Protein AF-A0A7S1HDY8-F1 (afdb_monomer_lite)

Organism: Hemiselmis andersenii (NCBI:txid464988)

pLDDT: mean 92.7, std 8.96, range [58.0, 98.81]

InterPro domains:
  IPR001753 Enoyl-CoA hydratase/isomerase-like domain [PF00378] (2-116)
  IPR018376 Enoyl-CoA hydratase/isomerase, conserved site [PS00166] (56-76)
  IPR029045 ClpP/crotonase-like domain superfamily [SSF52096] (2-116)

Radius of gyration: 14.18 Å; chains: 1; bounding box: 39×35×30 Å

Sequence (117 aa):
MLDEVNANAAVRVLVLVGEGRHFCSGFDLGALSTIDAGARFGELADALEAARPITIARLHGGVYGGAADLALACDFRFGAPAVEMFVPAARIGLHFYAGGLRRFVDRLGLATAKQVL

Foldseek 3Di:
DLVVLQPDPVNQEDEQAQDDQFRDQAFDPVCVVDPCRLVVLLVVLQSLLVRPHQYEYEGHAEQEASSVSSRLSGPYYDYDPNYDYAHCQVVVVHDHDPSSLVSLCVVVNDVVSVVRD

Structure (mmCIF, N/CA/C/O backbone):
data_AF-A0A7S1HDY8-F1
#
_entry.id   AF-A0A7S1HDY8-F1
#
loop_
_atom_site.group_PDB
_atom_site.id
_atom_site.type_symbol
_atom_site.label_atom_id
_atom_site.label_alt_id
_atom_site.label_comp_id
_atom_site.label_asym_id
_atom_site.label_entity_id
_atom_site.label_seq_id
_atom_site.pdbx_PDB_ins_code
_atom_site.Cartn_x
_atom_site.Cartn_y
_atom_site.Cartn_z
_atom_site.occupancy
_atom_site.B_iso_or_equiv
_atom_site.auth_seq_id
_atom_site.auth_comp_id
_atom_site.auth_asym_id
_atom_site.auth_atom_id
_atom_site.pdbx_PDB_model_num
ATOM 1 N N . MET A 1 1 ? -2.817 -16.041 -7.994 1.00 84.38 1 MET A N 1
ATOM 2 C CA . MET A 1 1 ? -3.464 -15.589 -6.738 1.00 84.38 1 MET A CA 1
ATOM 3 C C . MET A 1 1 ? -4.464 -14.449 -6.940 1.00 84.38 1 MET A C 1
ATOM 5 O O . MET A 1 1 ? -5.645 -14.718 -6.776 1.00 84.38 1 MET A O 1
ATOM 9 N N . LEU A 1 2 ? -4.073 -13.208 -7.287 1.00 93.94 2 LEU A N 1
ATOM 10 C CA . LEU A 1 2 ? -5.064 -12.129 -7.506 1.00 93.94 2 LEU A CA 1
ATOM 11 C C . LEU A 1 2 ? -6.040 -12.456 -8.647 1.00 93.94 2 LEU A C 1
ATOM 13 O O . LEU A 1 2 ? -7.234 -12.228 -8.498 1.00 93.94 2 LEU A O 1
ATOM 17 N N . ASP A 1 3 ? -5.568 -13.088 -9.722 1.00 95.50 3 ASP A N 1
ATOM 18 C CA . ASP A 1 3 ? -6.437 -13.529 -10.823 1.00 95.50 3 ASP A CA 1
ATOM 19 C C . ASP A 1 3 ? -7.493 -14.547 -10.373 1.00 95.50 3 ASP A C 1
ATOM 21 O O . ASP A 1 3 ? -8.654 -14.454 -10.761 1.00 95.50 3 ASP A O 1
ATOM 25 N N . GLU A 1 4 ? -7.127 -15.482 -9.492 1.00 96.62 4 GLU A N 1
ATOM 26 C CA . GLU A 1 4 ? -8.061 -16.461 -8.919 1.00 96.62 4 GLU A CA 1
ATOM 27 C C . GLU A 1 4 ? -9.101 -15.776 -8.023 1.00 96.62 4 GLU A C 1
ATOM 29 O O . GLU A 1 4 ? -10.293 -16.079 -8.097 1.00 96.62 4 GLU A O 1
ATOM 34 N N . VAL A 1 5 ? -8.665 -14.809 -7.207 1.00 97.00 5 VAL A N 1
ATOM 35 C CA . VAL A 1 5 ? -9.553 -13.976 -6.382 1.00 97.00 5 VAL A CA 1
ATOM 36 C C . VAL A 1 5 ? -10.519 -13.174 -7.262 1.00 97.00 5 VAL A C 1
ATOM 38 O O . VAL A 1 5 ? -11.720 -13.099 -6.976 1.00 97.00 5 VAL A O 1
ATOM 41 N N . ASN A 1 6 ? -10.019 -12.607 -8.357 1.00 97.50 6 ASN A N 1
ATOM 42 C CA . ASN A 1 6 ? -10.812 -11.837 -9.306 1.00 97.50 6 ASN A CA 1
ATOM 43 C C . ASN A 1 6 ? -11.820 -12.723 -10.050 1.00 97.50 6 ASN A C 1
ATOM 45 O O . ASN A 1 6 ? -12.976 -12.319 -10.186 1.00 97.50 6 ASN A O 1
ATOM 49 N N . ALA A 1 7 ? -11.440 -13.940 -10.442 1.00 97.94 7 ALA A N 1
ATOM 50 C CA . ALA A 1 7 ? -12.327 -14.899 -11.101 1.00 97.94 7 ALA A CA 1
ATOM 51 C C . ALA A 1 7 ? -13.411 -15.471 -10.166 1.00 97.94 7 ALA A C 1
ATOM 53 O O . ALA A 1 7 ? -14.502 -15.826 -10.615 1.00 97.94 7 ALA A O 1
ATOM 54 N N . ASN A 1 8 ? -13.149 -15.546 -8.859 1.00 98.06 8 ASN A N 1
ATOM 55 C CA . ASN A 1 8 ? -14.089 -16.108 -7.895 1.00 98.06 8 ASN A CA 1
ATOM 56 C C . ASN A 1 8 ? -15.068 -15.057 -7.345 1.00 98.06 8 ASN A C 1
ATOM 58 O O . ASN A 1 8 ? -14.805 -14.416 -6.328 1.00 98.06 8 ASN A O 1
ATOM 62 N N . ALA A 1 9 ? -16.249 -14.944 -7.958 1.00 97.00 9 ALA A N 1
ATOM 63 C CA . ALA A 1 9 ? -17.298 -14.001 -7.552 1.00 97.00 9 ALA A CA 1
ATOM 64 C C . ALA A 1 9 ? -17.785 -14.148 -6.091 1.00 97.00 9 ALA A C 1
ATOM 66 O O . ALA A 1 9 ? -18.350 -13.196 -5.542 1.00 97.00 9 ALA A O 1
ATOM 67 N N . ALA A 1 10 ? -17.554 -15.296 -5.439 1.00 98.31 10 ALA A N 1
ATOM 68 C CA . ALA A 1 10 ? -17.882 -15.479 -4.024 1.00 98.31 10 ALA A CA 1
ATOM 69 C C . ALA A 1 10 ? -16.962 -14.664 -3.098 1.00 98.31 10 ALA A C 1
ATOM 71 O O . ALA A 1 10 ? -17.368 -14.301 -1.993 1.00 98.31 10 ALA A O 1
ATOM 72 N N . VAL A 1 11 ? -15.748 -14.317 -3.541 1.00 98.38 11 VAL A N 1
ATOM 73 C CA . VAL A 1 11 ? -14.857 -13.434 -2.783 1.00 98.38 11 VAL A CA 1
ATOM 74 C C . VAL A 1 11 ? -15.360 -12.000 -2.914 1.00 98.38 11 VAL A C 1
ATOM 76 O O . VAL A 1 11 ? -15.351 -11.411 -3.996 1.00 98.38 11 VAL A O 1
ATOM 79 N N . ARG A 1 12 ? -15.832 -11.425 -1.808 1.00 98.44 12 ARG A N 1
ATOM 80 C CA . ARG A 1 12 ? -16.342 -10.043 -1.761 1.00 98.44 12 ARG A CA 1
ATOM 81 C C . ARG A 1 12 ? -15.361 -9.067 -1.130 1.00 98.44 12 ARG A C 1
ATOM 83 O O . ARG A 1 12 ? -15.411 -7.884 -1.448 1.00 98.44 12 ARG A O 1
ATOM 90 N N . VAL A 1 13 ? -14.489 -9.578 -0.266 1.00 98.50 13 VAL A N 1
ATOM 91 C CA . VAL A 1 13 ? -13.497 -8.806 0.477 1.00 98.50 13 VAL A CA 1
ATOM 92 C C . VAL A 1 13 ? -12.167 -9.551 0.445 1.00 98.50 13 VAL A C 1
ATOM 94 O O . VAL A 1 13 ? -12.138 -10.759 0.683 1.00 98.50 13 VAL A O 1
ATOM 97 N N . LEU A 1 14 ? -11.084 -8.830 0.169 1.00 98.38 14 LEU A N 1
ATOM 98 C CA . LEU A 1 14 ? -9.705 -9.297 0.262 1.00 98.38 14 LEU A CA 1
ATOM 99 C C . LEU A 1 14 ? -8.992 -8.497 1.356 1.00 98.38 14 LEU A C 1
ATOM 101 O O . LEU A 1 14 ? -8.914 -7.274 1.278 1.00 98.38 14 LEU A O 1
ATOM 105 N N . VAL A 1 15 ? -8.461 -9.178 2.373 1.00 98.25 15 VAL A N 1
ATOM 106 C CA . VAL A 1 15 ? -7.708 -8.527 3.454 1.00 98.25 15 VAL A CA 1
ATOM 107 C C . VAL A 1 15 ? -6.221 -8.798 3.271 1.00 98.25 15 VAL A C 1
ATOM 109 O O . VAL A 1 15 ? -5.784 -9.945 3.351 1.00 98.25 15 VAL A O 1
ATOM 112 N N . LEU A 1 16 ? -5.445 -7.740 3.055 1.00 97.56 16 LEU A N 1
ATOM 113 C CA . LEU A 1 16 ? -3.991 -7.785 3.020 1.00 97.56 16 LEU A CA 1
ATOM 114 C C . LEU A 1 16 ? -3.443 -7.680 4.448 1.00 97.56 16 LEU A C 1
ATOM 116 O O . LEU A 1 16 ? -3.733 -6.725 5.176 1.00 97.56 16 LEU A O 1
ATOM 120 N N . VAL A 1 17 ? -2.647 -8.672 4.841 1.00 96.69 17 VAL A N 1
ATOM 121 C CA . VAL A 1 17 ? -2.036 -8.779 6.170 1.00 96.69 17 VAL A CA 1
ATOM 122 C C . VAL A 1 17 ? -0.541 -9.051 6.040 1.00 96.69 17 VAL A C 1
ATOM 124 O O . VAL A 1 17 ? -0.122 -9.784 5.149 1.00 96.69 17 VAL A O 1
ATOM 127 N N . GLY A 1 18 ? 0.248 -8.482 6.949 1.00 95.50 18 GLY A N 1
ATOM 128 C CA . GLY A 1 18 ? 1.631 -8.897 7.174 1.00 95.50 18 GLY A CA 1
ATOM 129 C C . GLY A 1 18 ? 1.724 -9.871 8.347 1.00 95.50 18 GLY A C 1
ATOM 130 O O . GLY A 1 18 ? 0.928 -9.792 9.288 1.00 95.50 18 GLY A O 1
ATOM 131 N N . GLU A 1 19 ? 2.709 -10.761 8.319 1.00 95.62 19 GLU A N 1
ATOM 132 C CA . GLU A 1 19 ? 3.072 -11.602 9.462 1.00 95.62 19 GLU A CA 1
ATOM 133 C C . GLU A 1 19 ? 4.267 -11.009 10.225 1.00 95.62 19 GLU A C 1
ATOM 135 O O . GLU A 1 19 ? 5.079 -10.263 9.682 1.00 95.62 19 GLU A O 1
ATOM 140 N N . GLY A 1 20 ? 4.397 -11.345 11.511 1.00 94.81 20 GLY A N 1
ATOM 141 C CA . GLY A 1 20 ? 5.504 -10.872 12.345 1.00 94.81 20 GLY A CA 1
ATOM 142 C C . GLY A 1 20 ? 5.312 -9.453 12.892 1.00 94.81 20 GLY A C 1
ATOM 143 O O . GLY A 1 20 ? 4.194 -9.021 13.165 1.00 94.81 20 GLY A O 1
ATOM 144 N N . ARG A 1 21 ? 6.422 -8.737 13.132 1.00 94.56 21 ARG A N 1
ATOM 145 C CA . ARG A 1 21 ? 6.430 -7.462 13.885 1.00 94.56 21 ARG A CA 1
ATOM 146 C C . ARG A 1 21 ? 5.907 -6.256 13.104 1.00 94.56 21 ARG A C 1
ATOM 148 O O . ARG A 1 21 ? 5.351 -5.347 13.710 1.00 94.56 21 ARG A O 1
ATOM 155 N N . HIS A 1 22 ? 6.114 -6.235 11.794 1.00 96.69 22 HIS A N 1
ATOM 156 C CA . HIS A 1 22 ? 5.755 -5.118 10.924 1.00 96.69 22 HIS A CA 1
ATOM 157 C C . HIS A 1 22 ? 4.821 -5.620 9.827 1.00 96.69 22 HIS A C 1
ATOM 159 O O . HIS A 1 22 ? 4.881 -6.791 9.459 1.00 96.69 22 HIS A O 1
ATOM 165 N N . PHE A 1 23 ? 3.983 -4.738 9.293 1.00 97.50 23 PHE A N 1
ATOM 166 C CA . PHE A 1 23 ? 3.134 -5.049 8.152 1.00 97.50 23 PHE A CA 1
ATOM 167 C C . PHE A 1 23 ? 3.981 -5.373 6.918 1.00 97.50 23 PHE A C 1
ATOM 169 O O . PHE A 1 23 ? 3.831 -6.440 6.330 1.00 97.50 23 PHE A O 1
ATOM 176 N N . CYS A 1 24 ? 4.881 -4.465 6.535 1.00 95.88 24 CYS A N 1
ATOM 177 C CA . CYS A 1 24 ? 5.805 -4.669 5.424 1.00 95.88 24 CYS A CA 1
ATOM 178 C C . CYS A 1 24 ? 6.889 -3.580 5.439 1.00 95.88 24 CYS A C 1
ATOM 180 O O . CYS A 1 24 ? 6.596 -2.395 5.617 1.00 95.88 24 CYS A O 1
ATOM 182 N N . SER A 1 25 ? 8.146 -3.974 5.220 1.00 91.56 25 SER A N 1
ATOM 183 C CA . SER A 1 25 ? 9.286 -3.056 5.091 1.00 91.56 25 SER A CA 1
ATOM 184 C C . SER A 1 25 ? 9.457 -2.474 3.683 1.00 91.56 25 SER A C 1
ATOM 186 O O . SER A 1 25 ? 10.397 -1.720 3.438 1.00 91.56 25 SER A O 1
ATOM 188 N N . GLY A 1 26 ? 8.557 -2.819 2.763 1.00 87.00 26 GLY A N 1
ATOM 189 C CA . GLY A 1 26 ? 8.608 -2.410 1.370 1.00 87.00 26 GLY A CA 1
ATOM 190 C C . GLY A 1 26 ? 9.569 -3.261 0.550 1.00 87.00 26 GLY A C 1
ATOM 191 O O . GLY A 1 26 ? 9.740 -4.453 0.788 1.00 87.00 26 GLY A O 1
ATOM 192 N N . PHE A 1 27 ? 10.151 -2.626 -0.458 1.00 83.50 27 PHE A N 1
ATOM 193 C CA . PHE A 1 27 ? 11.041 -3.259 -1.416 1.00 83.50 27 PHE A CA 1
ATOM 194 C C . PHE A 1 27 ? 12.375 -3.689 -0.780 1.00 83.50 27 PHE A C 1
ATOM 196 O O . PHE A 1 27 ? 12.949 -2.948 0.020 1.00 83.50 27 PHE A O 1
ATOM 203 N N . ASP A 1 28 ? 12.888 -4.858 -1.173 1.00 82.69 28 ASP A N 1
ATOM 204 C CA . ASP A 1 28 ? 14.196 -5.346 -0.729 1.00 82.69 28 ASP A CA 1
ATOM 205 C C . ASP A 1 28 ? 15.337 -4.625 -1.463 1.00 82.69 28 ASP A C 1
ATOM 207 O O . ASP A 1 28 ? 15.617 -4.876 -2.635 1.00 82.69 28 ASP A O 1
ATOM 211 N N . LEU A 1 29 ? 16.043 -3.751 -0.743 1.00 78.50 29 LEU A N 1
ATOM 212 C CA . LEU A 1 29 ? 17.177 -2.991 -1.271 1.00 78.50 29 LEU A CA 1
ATOM 213 C C . LEU A 1 29 ? 18.353 -3.879 -1.715 1.00 78.50 29 LEU A C 1
ATOM 215 O O . LEU A 1 29 ? 19.149 -3.444 -2.547 1.00 78.50 29 LEU A O 1
ATOM 219 N N . GLY A 1 30 ? 18.463 -5.116 -1.220 1.00 74.62 30 GLY A N 1
ATOM 220 C CA . GLY A 1 30 ? 19.466 -6.078 -1.687 1.00 74.62 30 GLY A CA 1
ATOM 221 C C . GLY A 1 30 ? 19.245 -6.526 -3.137 1.00 74.62 30 GLY A C 1
ATOM 222 O O . GLY A 1 30 ? 20.198 -6.905 -3.816 1.00 74.62 30 GLY A O 1
ATOM 223 N N . ALA A 1 31 ? 18.010 -6.420 -3.638 1.00 69.00 31 ALA A N 1
ATOM 224 C CA . ALA A 1 31 ? 17.630 -6.765 -5.008 1.00 69.00 31 ALA A CA 1
ATOM 225 C C . ALA A 1 31 ? 17.695 -5.573 -5.988 1.00 69.00 31 ALA A C 1
ATOM 227 O O . ALA A 1 31 ? 17.397 -5.729 -7.176 1.00 69.00 31 ALA A O 1
ATOM 228 N N . LEU A 1 32 ? 18.103 -4.386 -5.517 1.00 65.56 32 LEU A N 1
ATOM 229 C CA . LEU A 1 32 ? 18.098 -3.132 -6.284 1.00 65.56 32 LEU A CA 1
ATOM 230 C C . LEU A 1 32 ? 19.024 -3.153 -7.516 1.00 65.56 32 LEU A C 1
ATOM 232 O O . LEU A 1 32 ? 18.831 -2.380 -8.448 1.00 65.56 32 LEU A O 1
ATOM 236 N N . SER A 1 33 ? 20.008 -4.057 -7.554 1.00 62.91 33 SER A N 1
ATOM 237 C CA . SER A 1 33 ? 20.895 -4.258 -8.710 1.00 62.91 33 SER A CA 1
ATOM 238 C C . SER A 1 33 ? 20.184 -4.838 -9.939 1.00 62.91 33 SER A C 1
ATOM 240 O O . SER A 1 33 ? 20.751 -4.836 -11.032 1.00 62.91 33 SER A O 1
ATOM 242 N N . THR A 1 34 ? 18.944 -5.310 -9.786 1.00 61.91 34 THR A N 1
ATOM 243 C CA . THR A 1 34 ? 18.107 -5.784 -10.889 1.00 61.91 34 THR A CA 1
ATOM 244 C C . THR A 1 34 ? 17.077 -4.715 -11.255 1.00 61.91 34 THR A C 1
ATOM 246 O O . THR A 1 34 ? 16.223 -4.354 -10.450 1.00 61.91 34 THR A O 1
ATOM 249 N N . ILE A 1 35 ? 17.153 -4.203 -12.490 1.00 58.00 35 ILE A N 1
ATOM 250 C CA . ILE A 1 35 ? 16.275 -3.140 -13.030 1.00 58.00 35 ILE A CA 1
ATOM 251 C C . ILE A 1 35 ? 14.777 -3.485 -12.874 1.00 58.00 35 ILE A C 1
ATOM 253 O O . ILE A 1 35 ? 13.935 -2.603 -12.745 1.00 58.00 35 ILE A O 1
ATOM 257 N N . ASP A 1 36 ? 14.452 -4.775 -12.843 1.00 65.62 36 ASP A N 1
ATOM 258 C CA . ASP A 1 36 ? 13.094 -5.319 -12.869 1.00 65.62 36 ASP A CA 1
ATOM 259 C C . ASP A 1 36 ? 12.361 -5.260 -11.513 1.00 65.62 36 ASP A C 1
ATOM 261 O O . ASP A 1 36 ? 11.134 -5.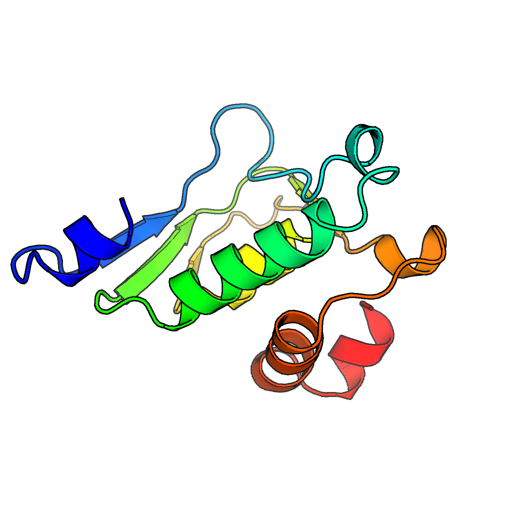222 -11.426 1.00 65.62 36 ASP A O 1
ATOM 265 N N . ALA A 1 37 ? 13.095 -5.221 -10.404 1.00 63.84 37 ALA A N 1
ATOM 266 C CA . ALA A 1 37 ? 12.500 -5.507 -9.105 1.00 63.84 37 ALA A CA 1
ATOM 267 C C . ALA A 1 37 ? 11.585 -4.368 -8.590 1.00 63.84 37 ALA A C 1
ATOM 269 O O . ALA A 1 37 ? 10.548 -4.633 -7.976 1.00 63.84 37 ALA A O 1
ATOM 270 N N . GLY A 1 38 ? 11.904 -3.108 -8.909 1.00 68.94 38 GLY A N 1
ATOM 271 C CA . GLY A 1 38 ? 11.027 -1.963 -8.632 1.00 68.94 38 GLY A CA 1
ATOM 272 C C . GLY A 1 38 ? 9.773 -1.929 -9.516 1.00 68.94 38 GLY A C 1
ATOM 273 O O . GLY A 1 38 ? 8.704 -1.547 -9.039 1.00 68.94 38 GLY A O 1
ATOM 274 N N . ALA A 1 39 ? 9.886 -2.378 -10.771 1.00 77.50 39 ALA A N 1
ATOM 275 C CA . ALA A 1 39 ? 8.763 -2.461 -11.706 1.00 77.50 39 ALA A CA 1
ATOM 276 C C . ALA A 1 39 ? 7.732 -3.493 -11.232 1.00 77.50 39 ALA A C 1
ATOM 278 O O . ALA A 1 39 ? 6.554 -3.170 -11.094 1.00 77.50 39 ALA A O 1
ATOM 279 N N . ARG A 1 40 ? 8.194 -4.684 -10.834 1.00 85.50 40 ARG A N 1
ATOM 280 C CA . ARG A 1 40 ? 7.334 -5.760 -10.313 1.00 85.50 40 ARG A CA 1
ATOM 281 C C . ARG A 1 40 ? 6.566 -5.376 -9.049 1.00 85.50 40 ARG A C 1
ATOM 283 O O . ARG A 1 40 ? 5.441 -5.829 -8.846 1.00 85.50 40 ARG A O 1
ATOM 290 N N . PHE A 1 41 ? 7.157 -4.552 -8.182 1.00 88.25 41 PHE A N 1
ATOM 291 C CA . PHE A 1 41 ? 6.454 -4.058 -6.997 1.00 88.25 41 PHE A CA 1
ATOM 292 C C . PHE A 1 41 ? 5.319 -3.096 -7.387 1.00 88.25 41 PHE A C 1
ATOM 294 O O . PHE A 1 41 ? 4.234 -3.166 -6.811 1.00 88.25 41 PHE A O 1
ATOM 301 N N . GLY A 1 42 ? 5.552 -2.234 -8.381 1.00 91.94 42 GLY A N 1
ATOM 302 C CA . GLY A 1 42 ? 4.516 -1.357 -8.926 1.00 91.94 42 GLY A CA 1
ATOM 303 C C . GLY A 1 42 ? 3.387 -2.119 -9.606 1.00 91.94 42 GLY A C 1
ATOM 304 O O . GLY A 1 42 ? 2.227 -1.857 -9.308 1.00 91.94 42 GLY A O 1
ATOM 305 N N . GLU A 1 43 ? 3.710 -3.126 -10.415 1.00 93.56 43 GLU A N 1
ATOM 306 C CA . GLU A 1 43 ? 2.716 -4.004 -11.048 1.00 93.56 43 GLU A CA 1
ATOM 307 C C . GLU A 1 43 ? 1.826 -4.711 -10.020 1.00 93.56 43 GLU A C 1
ATOM 309 O O . GLU A 1 43 ? 0.615 -4.808 -10.210 1.00 93.56 43 GLU A O 1
ATOM 314 N N . LEU A 1 44 ? 2.400 -5.167 -8.901 1.00 93.75 44 LEU A N 1
ATOM 315 C CA . LEU A 1 44 ? 1.625 -5.746 -7.804 1.00 93.75 44 LEU A CA 1
ATOM 316 C C . LEU A 1 44 ? 0.661 -4.725 -7.186 1.00 93.75 44 LEU A C 1
ATOM 318 O O . LEU A 1 44 ? -0.494 -5.062 -6.927 1.00 93.75 44 LEU A O 1
ATOM 322 N N . ALA A 1 45 ? 1.126 -3.502 -6.927 1.00 96.25 45 ALA A N 1
ATOM 323 C CA . ALA A 1 45 ? 0.288 -2.451 -6.358 1.00 96.25 45 ALA A CA 1
ATOM 324 C C . ALA A 1 45 ? -0.831 -2.032 -7.324 1.00 96.25 45 ALA A C 1
ATOM 326 O O . ALA A 1 45 ? -1.975 -1.876 -6.901 1.00 96.25 45 ALA A O 1
ATOM 327 N N . ASP A 1 46 ? -0.531 -1.933 -8.619 1.00 97.19 46 ASP A N 1
ATOM 328 C CA . ASP A 1 46 ? -1.507 -1.620 -9.664 1.00 97.19 46 ASP A CA 1
ATOM 329 C C . ASP A 1 46 ? -2.550 -2.744 -9.808 1.00 97.19 46 ASP A C 1
ATOM 331 O O . ASP A 1 46 ? -3.751 -2.479 -9.875 1.00 97.19 46 ASP A O 1
ATOM 335 N N . ALA A 1 47 ? -2.123 -4.011 -9.774 1.00 97.25 47 ALA A N 1
ATOM 336 C CA . ALA A 1 47 ? -3.030 -5.158 -9.798 1.00 97.25 47 ALA A CA 1
ATOM 337 C C . ALA A 1 47 ? -3.914 -5.239 -8.541 1.00 97.25 47 ALA A C 1
ATOM 339 O O . ALA A 1 47 ? -5.066 -5.667 -8.624 1.00 97.25 47 ALA A O 1
ATOM 340 N N . LEU A 1 48 ? -3.384 -4.834 -7.382 1.00 97.88 48 LEU A N 1
ATOM 341 C CA . LEU A 1 48 ? -4.142 -4.759 -6.135 1.00 97.88 48 LEU A CA 1
ATOM 342 C C . LEU A 1 48 ? -5.178 -3.629 -6.172 1.00 97.88 48 LEU A C 1
ATOM 344 O O . LEU A 1 48 ? -6.312 -3.854 -5.760 1.00 97.88 48 LEU A O 1
ATOM 348 N N . GLU A 1 49 ? -4.820 -2.452 -6.693 1.00 98.12 49 GLU A N 1
ATOM 349 C CA . GLU A 1 49 ? -5.760 -1.336 -6.882 1.00 98.12 49 GLU A CA 1
ATOM 350 C C . GLU A 1 49 ? -6.881 -1.689 -7.870 1.00 98.12 49 GLU A C 1
ATOM 352 O O . GLU A 1 49 ? -8.023 -1.274 -7.687 1.00 98.12 49 GLU A O 1
ATOM 357 N N . ALA A 1 50 ? -6.579 -2.492 -8.892 1.00 97.81 50 ALA A N 1
ATOM 358 C CA . ALA A 1 50 ? -7.557 -2.969 -9.868 1.00 97.81 50 ALA A CA 1
ATOM 359 C C . ALA A 1 50 ? -8.332 -4.228 -9.422 1.00 97.81 50 ALA A C 1
ATOM 361 O O . ALA A 1 50 ? -9.111 -4.780 -10.206 1.00 97.81 50 ALA A O 1
ATOM 362 N N . ALA A 1 51 ? -8.113 -4.725 -8.200 1.00 98.19 51 ALA A N 1
ATOM 363 C CA . ALA A 1 51 ? -8.749 -5.950 -7.731 1.00 98.19 51 ALA A CA 1
ATOM 364 C C . ALA A 1 51 ? -10.281 -5.805 -7.672 1.00 98.19 51 ALA A C 1
ATOM 366 O O . ALA A 1 51 ? -10.825 -4.793 -7.240 1.00 98.19 51 ALA A O 1
ATOM 367 N N . ARG A 1 52 ? -11.000 -6.854 -8.088 1.00 98.00 52 ARG A N 1
ATOM 368 C CA . ARG A 1 52 ? -12.472 -6.882 -8.098 1.00 98.00 52 ARG A CA 1
ATOM 369 C C . ARG A 1 52 ? -13.114 -6.765 -6.702 1.00 98.00 52 ARG A C 1
ATOM 371 O O . ARG A 1 52 ? -14.127 -6.070 -6.595 1.00 98.00 52 ARG A O 1
ATOM 378 N N . PRO A 1 53 ? -12.695 -7.528 -5.668 1.00 98.44 53 PRO A N 1
ATOM 379 C CA . PRO A 1 53 ? -13.316 -7.422 -4.348 1.00 98.44 53 PRO A CA 1
ATOM 380 C C . PRO A 1 53 ? -12.896 -6.133 -3.640 1.00 98.44 53 PRO A C 1
ATOM 382 O O . PRO A 1 53 ? -11.869 -5.552 -3.965 1.00 98.44 53 PRO A O 1
ATOM 385 N N . ILE A 1 54 ? -13.633 -5.756 -2.594 1.00 98.56 54 ILE A N 1
ATOM 386 C CA . ILE A 1 54 ? -13.201 -4.675 -1.703 1.00 98.56 54 ILE A CA 1
ATOM 387 C C . ILE A 1 54 ? -11.906 -5.088 -1.001 1.00 98.56 54 ILE A C 1
ATOM 389 O O . ILE A 1 54 ? -11.845 -6.143 -0.363 1.00 98.56 54 ILE A O 1
ATOM 393 N N . THR A 1 55 ? -10.883 -4.253 -1.089 1.00 98.81 55 THR A N 1
ATOM 394 C CA . THR A 1 55 ? -9.554 -4.511 -0.536 1.00 98.81 55 THR A CA 1
ATOM 395 C C . THR A 1 55 ? -9.338 -3.766 0.779 1.00 98.81 55 THR A C 1
ATOM 397 O O . THR A 1 55 ? -9.661 -2.587 0.935 1.00 98.81 55 THR A O 1
ATOM 400 N N . ILE A 1 56 ? -8.785 -4.466 1.768 1.00 98.75 56 ILE A N 1
ATOM 401 C CA . ILE A 1 56 ? -8.531 -3.919 3.100 1.00 98.75 56 ILE A CA 1
ATOM 402 C C . ILE A 1 56 ? -7.084 -4.184 3.496 1.00 98.75 56 ILE A C 1
ATOM 404 O O . ILE A 1 56 ? -6.692 -5.336 3.655 1.00 98.75 56 ILE A O 1
ATOM 408 N N . ALA A 1 57 ? -6.313 -3.132 3.755 1.00 98.56 57 ALA A N 1
ATOM 409 C CA . ALA A 1 57 ? -5.009 -3.254 4.392 1.00 98.56 57 ALA A CA 1
ATOM 410 C C . ALA A 1 57 ? -5.163 -3.253 5.922 1.00 98.56 57 ALA A C 1
ATOM 412 O O . ALA A 1 57 ? -5.614 -2.260 6.505 1.00 98.56 57 ALA A O 1
ATOM 413 N N . ARG A 1 58 ? -4.776 -4.352 6.581 1.00 98.25 58 ARG A N 1
ATOM 414 C CA . ARG A 1 58 ? -4.714 -4.451 8.048 1.00 98.25 58 ARG A CA 1
ATOM 415 C C . ARG A 1 58 ? -3.282 -4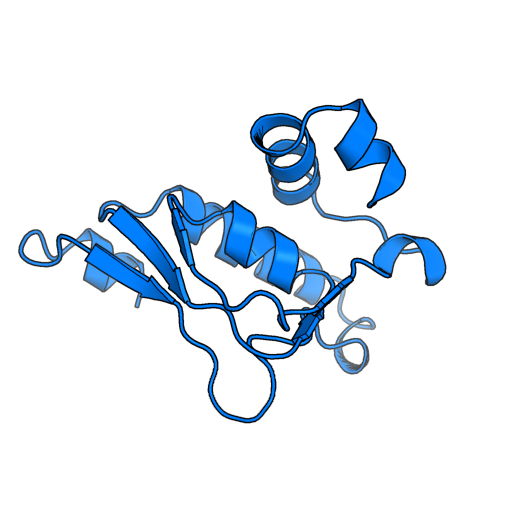.189 8.512 1.00 98.25 58 ARG A C 1
ATOM 417 O O . ARG A 1 58 ? -2.424 -5.063 8.426 1.00 98.25 58 ARG A O 1
ATOM 424 N N . LEU A 1 59 ? -3.045 -2.976 8.992 1.00 98.38 59 LEU A N 1
ATOM 425 C CA . LEU A 1 59 ? -1.730 -2.415 9.272 1.00 98.38 59 LEU A CA 1
ATOM 426 C C . LEU A 1 59 ? -1.352 -2.593 10.748 1.00 98.38 59 LEU A C 1
ATOM 428 O O . LEU A 1 59 ? -2.132 -2.283 11.651 1.00 98.38 59 LEU A O 1
ATOM 432 N N . HIS A 1 60 ? -0.126 -3.045 10.996 1.00 97.56 60 HIS A N 1
ATOM 433 C CA . HIS A 1 60 ? 0.488 -3.125 12.321 1.00 97.56 60 HIS A CA 1
ATOM 434 C C . HIS A 1 60 ? 1.990 -2.850 12.225 1.00 97.56 60 HIS A C 1
ATOM 436 O O . HIS A 1 60 ? 2.609 -3.069 11.184 1.00 97.56 60 HIS A O 1
ATOM 442 N N . GLY A 1 61 ? 2.583 -2.374 13.320 1.00 97.12 61 GLY A N 1
ATOM 443 C CA . GLY A 1 61 ? 4.008 -2.055 13.366 1.00 97.12 61 GLY A CA 1
ATOM 444 C C . GLY A 1 61 ? 4.418 -1.085 12.256 1.00 97.12 61 GLY A C 1
ATOM 445 O O . GLY A 1 61 ? 3.834 -0.015 12.115 1.00 97.12 61 GLY A O 1
ATOM 446 N N . GLY A 1 62 ? 5.426 -1.475 11.477 1.00 97.25 62 GLY A N 1
ATOM 447 C CA . GLY A 1 62 ? 6.020 -0.644 10.429 1.00 97.25 62 GLY A CA 1
ATOM 448 C C . GLY A 1 62 ? 5.400 -0.853 9.048 1.00 97.25 62 GLY A C 1
ATOM 449 O O . GLY A 1 62 ? 5.203 -1.992 8.614 1.00 97.25 62 GLY A O 1
ATOM 450 N N . VAL A 1 63 ? 5.149 0.252 8.350 1.00 97.56 63 VAL A N 1
ATOM 451 C C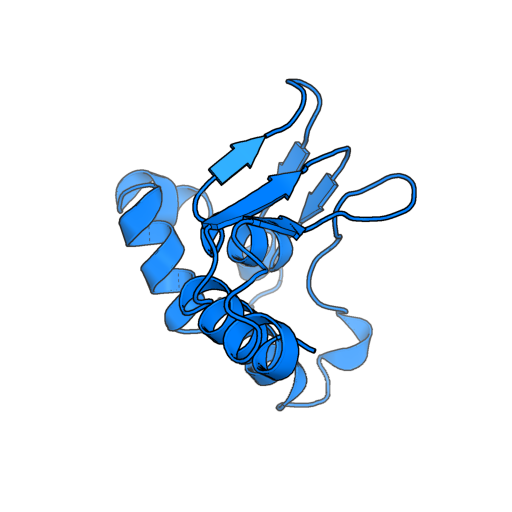A . VAL A 1 63 ? 4.724 0.312 6.945 1.00 97.56 63 VAL A CA 1
ATOM 452 C C . VAL A 1 63 ? 5.723 1.201 6.204 1.00 97.56 63 VAL A C 1
ATOM 454 O O . VAL A 1 63 ? 5.625 2.431 6.236 1.00 97.56 63 VAL A O 1
ATOM 457 N N . TYR A 1 64 ? 6.727 0.589 5.576 1.00 95.06 64 TYR A N 1
ATOM 458 C CA . TYR A 1 64 ? 7.870 1.326 5.034 1.00 95.06 64 TYR A CA 1
ATOM 459 C C . TYR A 1 64 ? 7.966 1.284 3.506 1.00 95.06 64 TYR A C 1
ATOM 461 O O . TYR A 1 64 ? 7.714 0.261 2.871 1.00 95.06 64 TYR A O 1
ATOM 469 N N . GLY A 1 65 ? 8.360 2.409 2.905 1.00 93.75 65 GLY A N 1
ATOM 470 C CA . GLY A 1 65 ? 8.617 2.525 1.469 1.00 93.75 65 GLY A CA 1
ATOM 471 C C . GLY A 1 65 ? 7.420 2.079 0.629 1.00 93.75 65 GLY A C 1
ATOM 472 O O . GLY A 1 65 ? 6.310 2.571 0.814 1.00 93.75 65 GLY A O 1
ATOM 473 N N . GLY A 1 66 ? 7.642 1.127 -0.283 1.00 93.62 66 GLY A N 1
ATOM 474 C CA . GLY A 1 66 ? 6.597 0.578 -1.155 1.00 93.62 66 GLY A CA 1
ATOM 475 C C . GLY A 1 66 ? 5.395 -0.015 -0.407 1.00 93.62 66 GLY A C 1
ATOM 476 O O . GLY A 1 66 ? 4.295 -0.041 -0.948 1.00 93.62 66 GLY A O 1
ATOM 477 N N . ALA A 1 67 ? 5.546 -0.415 0.860 1.00 96.00 67 ALA A N 1
ATOM 478 C CA . ALA A 1 67 ? 4.419 -0.878 1.668 1.00 96.00 67 ALA A CA 1
ATOM 479 C C . ALA A 1 67 ? 3.338 0.194 1.859 1.00 96.00 67 ALA A C 1
ATOM 481 O O . ALA A 1 67 ? 2.155 -0.136 1.943 1.00 96.00 67 ALA A O 1
ATOM 482 N N . ALA A 1 68 ? 3.735 1.470 1.919 1.00 96.56 68 ALA A N 1
ATOM 483 C CA . ALA A 1 68 ? 2.789 2.575 1.984 1.00 96.56 68 ALA A CA 1
ATOM 484 C C . ALA A 1 68 ? 1.967 2.662 0.690 1.00 96.56 68 ALA A C 1
ATOM 486 O O . ALA A 1 68 ? 0.766 2.902 0.758 1.00 96.56 68 ALA A O 1
ATOM 487 N N . ASP A 1 69 ? 2.572 2.372 -0.466 1.00 96.69 69 ASP A N 1
ATOM 488 C CA . ASP A 1 69 ? 1.829 2.301 -1.723 1.00 96.69 69 ASP A CA 1
ATOM 489 C C . ASP A 1 69 ? 0.866 1.111 -1.769 1.00 96.69 69 ASP A C 1
ATOM 491 O O . ASP A 1 69 ? -0.295 1.293 -2.115 1.00 96.69 69 ASP A O 1
ATOM 495 N N . LEU A 1 70 ? 1.277 -0.083 -1.320 1.00 96.75 70 LEU A N 1
ATOM 496 C CA . LEU A 1 70 ? 0.358 -1.229 -1.201 1.00 96.75 70 LEU A CA 1
ATOM 497 C C . LEU A 1 70 ? -0.843 -0.915 -0.297 1.00 96.75 70 LEU A C 1
ATOM 499 O O . LEU A 1 70 ? -1.974 -1.314 -0.581 1.00 96.75 70 LEU A O 1
ATOM 503 N N . ALA A 1 71 ? -0.613 -0.179 0.792 1.00 97.81 71 ALA A N 1
ATOM 504 C CA . ALA A 1 71 ? -1.687 0.273 1.666 1.00 97.81 71 ALA A CA 1
ATOM 505 C C . ALA A 1 71 ? -2.603 1.298 0.971 1.00 97.81 71 ALA A C 1
ATOM 507 O O . ALA A 1 71 ? -3.818 1.269 1.184 1.00 97.81 71 ALA A O 1
ATOM 508 N N . LEU A 1 72 ? -2.055 2.201 0.151 1.00 97.69 72 LEU A N 1
ATOM 509 C CA . LEU A 1 72 ? -2.825 3.180 -0.626 1.00 97.69 72 LEU A CA 1
ATOM 510 C C . LEU A 1 72 ? -3.566 2.563 -1.819 1.00 97.69 72 LEU A C 1
ATOM 512 O O . LEU A 1 72 ? -4.628 3.073 -2.174 1.00 97.69 72 LEU A O 1
ATOM 516 N N . ALA A 1 73 ? -3.055 1.466 -2.380 1.00 98.25 73 ALA A N 1
ATOM 517 C CA . ALA A 1 73 ? -3.713 0.683 -3.421 1.00 98.25 73 ALA A CA 1
ATOM 518 C C . ALA A 1 73 ? -4.994 0.005 -2.912 1.00 98.25 73 ALA A C 1
ATOM 520 O O . ALA A 1 73 ? -5.925 -0.191 -3.683 1.00 98.25 73 ALA A O 1
ATOM 521 N N . CYS A 1 74 ? -5.077 -0.305 -1.613 1.00 98.56 74 CYS A N 1
ATOM 522 C CA . CYS A 1 74 ? -6.300 -0.851 -1.026 1.00 98.56 74 CYS A CA 1
ATOM 523 C C . CYS A 1 74 ? -7.440 0.188 -0.959 1.00 98.56 74 CYS A C 1
ATOM 525 O O . CYS A 1 74 ? -7.208 1.398 -0.866 1.00 98.56 74 CYS A O 1
ATOM 527 N N . ASP A 1 75 ? -8.691 -0.263 -0.887 1.00 98.38 75 ASP A N 1
ATOM 528 C CA . ASP A 1 75 ? -9.847 0.613 -0.665 1.00 98.38 75 ASP A CA 1
ATOM 529 C C . ASP A 1 75 ? -9.808 1.199 0.749 1.00 98.38 75 ASP A C 1
ATOM 531 O O . ASP A 1 75 ? -9.834 2.422 0.941 1.00 98.38 75 ASP A O 1
ATOM 535 N N . PHE A 1 76 ? -9.648 0.323 1.745 1.00 98.44 76 PHE A N 1
ATOM 536 C CA . PHE A 1 76 ? -9.636 0.678 3.161 1.00 98.44 76 PHE A CA 1
ATOM 537 C C . PHE A 1 76 ? -8.311 0.341 3.839 1.00 98.44 76 PHE A C 1
ATOM 539 O O . PHE A 1 76 ? -7.615 -0.610 3.486 1.00 98.44 76 PHE A O 1
ATOM 546 N N . ARG A 1 77 ? -7.989 1.117 4.875 1.00 97.88 77 ARG A N 1
ATOM 547 C CA . ARG A 1 77 ? -6.802 0.957 5.719 1.00 97.88 77 ARG A CA 1
ATOM 548 C C . ARG A 1 77 ? -7.246 0.968 7.175 1.00 97.88 77 ARG A C 1
ATOM 550 O O . ARG A 1 77 ? -7.837 1.949 7.620 1.00 97.88 77 ARG A O 1
ATOM 557 N N . PHE A 1 78 ? -6.948 -0.098 7.908 1.00 97.69 78 PHE A N 1
ATOM 558 C CA . PHE A 1 78 ? -7.199 -0.189 9.345 1.00 97.69 78 PHE A CA 1
ATOM 559 C C . PHE A 1 78 ? -5.892 -0.474 10.063 1.00 97.69 78 PHE A C 1
ATOM 561 O O . PHE A 1 78 ? -5.222 -1.455 9.757 1.00 97.69 78 PHE A O 1
ATOM 568 N N . GLY A 1 79 ? -5.545 0.359 11.036 1.00 95.56 79 GLY A N 1
ATOM 569 C CA . GLY A 1 79 ? -4.355 0.180 11.856 1.00 95.56 79 GLY A CA 1
ATOM 570 C C . GLY A 1 79 ? -4.545 0.757 13.250 1.00 95.56 79 GLY A C 1
ATOM 571 O O . GLY A 1 79 ? -5.509 1.474 13.515 1.00 95.56 79 GLY A O 1
ATOM 572 N N . ALA A 1 80 ? -3.625 0.421 14.149 1.00 90.81 80 ALA A N 1
ATOM 573 C CA . ALA A 1 80 ? -3.572 1.022 15.476 1.00 90.81 80 ALA A CA 1
ATOM 574 C C . ALA A 1 80 ? -2.875 2.397 15.425 1.00 90.81 80 ALA A C 1
ATOM 576 O O . ALA A 1 80 ? -2.021 2.601 14.563 1.00 90.81 80 ALA A O 1
ATOM 577 N N . PRO A 1 81 ? -3.132 3.310 16.382 1.00 95.81 81 PRO A N 1
ATOM 578 C CA . PRO A 1 81 ? -2.405 4.582 16.483 1.00 95.81 81 PRO A CA 1
ATOM 579 C C . PRO A 1 81 ? -0.878 4.438 16.590 1.00 95.81 81 PRO A C 1
ATOM 581 O O . PRO A 1 81 ? -0.153 5.369 16.274 1.00 95.81 81 PRO A O 1
ATOM 584 N N . ALA A 1 82 ? -0.396 3.271 17.029 1.00 95.25 82 ALA A N 1
ATOM 585 C CA . ALA A 1 82 ? 1.024 2.939 17.128 1.00 95.25 82 ALA A CA 1
ATOM 586 C C . ALA A 1 82 ? 1.662 2.487 15.797 1.00 95.25 82 ALA A C 1
ATOM 588 O O . ALA A 1 82 ? 2.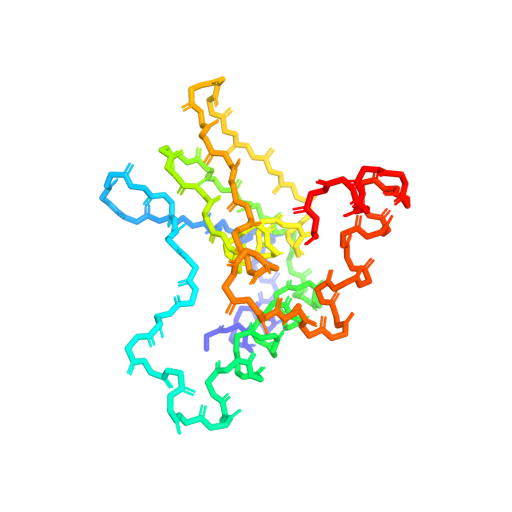829 2.109 15.790 1.00 95.25 82 ALA A O 1
ATOM 589 N N . VAL A 1 83 ? 0.909 2.449 14.691 1.00 97.75 83 VAL A N 1
ATOM 590 C CA . VAL A 1 83 ? 1.468 2.145 13.366 1.00 97.75 83 VAL A CA 1
ATOM 591 C C . VAL A 1 83 ? 2.394 3.274 12.930 1.00 97.75 83 VAL A C 1
ATOM 593 O O . VAL A 1 83 ? 2.014 4.443 12.944 1.00 97.75 83 VAL A O 1
ATOM 596 N N . GLU A 1 84 ? 3.586 2.906 12.475 1.00 95.88 84 GLU A N 1
ATOM 597 C CA . GLU A 1 84 ? 4.569 3.839 11.940 1.00 95.88 84 GLU A CA 1
ATOM 598 C C . GLU A 1 84 ? 4.632 3.708 10.421 1.00 95.88 84 GLU A C 1
ATOM 600 O O . GLU A 1 84 ? 4.868 2.622 9.886 1.00 95.88 84 GLU A O 1
ATOM 605 N N . MET A 1 85 ? 4.449 4.824 9.717 1.00 95.12 85 MET A N 1
ATOM 606 C CA . MET A 1 85 ? 4.577 4.885 8.263 1.00 95.12 85 MET A CA 1
ATOM 607 C C . MET A 1 85 ? 5.742 5.780 7.879 1.00 95.12 85 MET A C 1
ATOM 609 O O . MET A 1 85 ? 5.858 6.900 8.376 1.00 95.12 85 MET A O 1
ATOM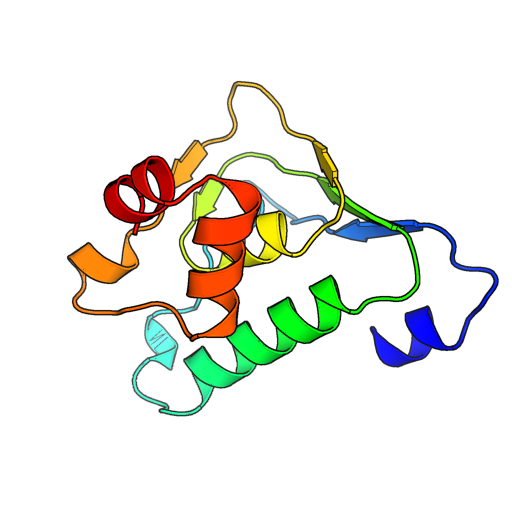 613 N N . PHE A 1 86 ? 6.597 5.302 6.980 1.00 92.88 86 PHE A N 1
ATOM 614 C CA . PHE A 1 86 ? 7.753 6.074 6.538 1.00 92.88 86 PHE A CA 1
ATOM 615 C C . PHE A 1 86 ? 8.157 5.720 5.108 1.00 92.88 86 PHE A C 1
ATOM 617 O O . PHE A 1 86 ? 8.277 4.546 4.766 1.00 92.88 86 PHE A O 1
ATOM 624 N N . VAL A 1 87 ? 8.402 6.728 4.269 1.00 94.94 87 VAL A N 1
ATOM 625 C CA . VAL A 1 87 ? 8.728 6.552 2.847 1.00 94.94 87 VAL A CA 1
ATOM 626 C C . VAL A 1 87 ? 10.138 7.101 2.563 1.00 94.94 87 VAL A C 1
ATOM 628 O O . VAL A 1 87 ? 10.295 8.269 2.233 1.00 94.94 87 VAL A O 1
ATOM 631 N N . PRO A 1 88 ? 11.206 6.293 2.724 1.00 90.81 88 PRO A N 1
ATOM 632 C CA . PRO A 1 88 ? 12.586 6.784 2.640 1.00 90.81 88 PRO A CA 1
ATOM 633 C C . PRO A 1 88 ? 13.173 6.887 1.227 1.00 90.81 88 PRO A C 1
ATOM 635 O O . PRO A 1 88 ? 14.344 7.238 1.117 1.00 90.81 88 PRO A O 1
ATOM 638 N N . ALA A 1 89 ? 12.431 6.555 0.163 1.00 90.12 89 ALA A N 1
ATOM 639 C CA . ALA A 1 89 ? 13.003 6.362 -1.177 1.00 90.12 89 ALA A CA 1
ATOM 640 C C . ALA A 1 89 ? 13.843 7.561 -1.659 1.00 90.12 89 ALA A C 1
ATOM 642 O O . ALA A 1 89 ? 14.996 7.372 -2.050 1.00 90.12 89 ALA A O 1
ATOM 643 N N . ALA A 1 90 ? 13.344 8.795 -1.520 1.00 90.94 90 ALA A N 1
ATOM 644 C CA . ALA A 1 90 ? 14.093 9.983 -1.932 1.00 90.94 90 ALA A CA 1
ATOM 645 C C . ALA A 1 90 ? 15.390 10.194 -1.134 1.00 90.94 90 ALA A C 1
ATOM 647 O O . ALA A 1 90 ? 16.386 10.666 -1.681 1.00 90.94 90 ALA A O 1
ATOM 648 N N . ARG A 1 91 ? 15.433 9.776 0.141 1.00 89.50 91 ARG A N 1
ATOM 649 C CA . ARG A 1 91 ? 16.642 9.878 0.984 1.00 89.50 91 ARG A CA 1
ATOM 650 C C . ARG A 1 91 ? 17.774 8.970 0.506 1.00 89.50 91 ARG A C 1
ATOM 652 O O . ARG A 1 91 ? 18.918 9.196 0.888 1.00 89.50 91 ARG A O 1
ATOM 659 N N . ILE A 1 92 ? 17.455 7.961 -0.301 1.00 87.81 92 ILE A N 1
ATOM 660 C CA . ILE A 1 92 ? 18.415 7.029 -0.900 1.00 87.81 92 ILE A CA 1
ATOM 661 C C . ILE A 1 92 ? 18.524 7.202 -2.423 1.00 87.81 92 ILE A C 1
ATOM 663 O O . ILE A 1 92 ? 19.038 6.322 -3.104 1.00 87.81 92 ILE A O 1
ATOM 667 N N . GLY A 1 93 ? 18.057 8.336 -2.962 1.00 88.62 93 GLY A N 1
ATOM 668 C CA . GLY A 1 93 ? 18.175 8.662 -4.387 1.00 88.62 93 GLY A CA 1
ATOM 669 C C . GLY A 1 93 ? 17.230 7.877 -5.299 1.00 88.62 93 GLY A C 1
ATOM 670 O O . GLY A 1 93 ? 17.469 7.808 -6.502 1.00 88.62 93 GLY A O 1
ATOM 671 N N . LEU A 1 94 ? 16.171 7.284 -4.745 1.00 87.06 94 LEU A N 1
ATOM 672 C CA . LEU A 1 94 ? 15.153 6.554 -5.494 1.00 87.06 94 LEU A CA 1
ATOM 673 C C . LEU A 1 94 ? 13.864 7.369 -5.594 1.00 87.06 94 LEU A C 1
ATOM 675 O O . LEU A 1 94 ? 13.529 8.149 -4.705 1.00 87.06 94 LEU A O 1
ATOM 679 N N . HIS A 1 95 ? 13.102 7.127 -6.654 1.00 88.12 95 HIS A N 1
ATOM 680 C CA . HIS A 1 95 ? 11.737 7.622 -6.790 1.00 88.12 95 HIS A CA 1
ATOM 681 C C . HIS A 1 95 ? 10.763 6.451 -6.925 1.00 88.12 95 HIS A C 1
ATOM 683 O O . HIS A 1 95 ? 11.141 5.339 -7.294 1.00 88.12 95 HIS A O 1
ATOM 689 N N . PHE A 1 96 ? 9.489 6.707 -6.637 1.00 90.44 96 PHE A N 1
ATOM 690 C CA . PHE A 1 96 ? 8.432 5.727 -6.869 1.00 90.44 96 PHE A CA 1
ATOM 691 C C . PHE A 1 96 ? 8.121 5.616 -8.366 1.00 90.44 96 PHE A C 1
ATOM 693 O O . PHE A 1 96 ? 8.349 6.546 -9.145 1.00 90.44 96 PHE A O 1
ATOM 700 N N . TYR A 1 97 ? 7.600 4.460 -8.768 1.00 90.75 97 TYR A N 1
ATOM 701 C CA . TYR A 1 97 ? 7.013 4.239 -10.088 1.00 90.75 97 TYR A CA 1
ATOM 702 C C . TYR A 1 97 ? 5.754 5.104 -10.278 1.00 90.75 97 TYR A C 1
ATOM 704 O O . TYR A 1 97 ? 5.161 5.599 -9.316 1.00 90.75 97 TYR A O 1
ATOM 712 N N . ALA A 1 98 ? 5.340 5.285 -11.535 1.00 93.31 98 ALA A N 1
ATOM 713 C CA . ALA A 1 98 ? 4.281 6.226 -11.905 1.00 93.31 98 ALA A CA 1
ATOM 714 C C . ALA A 1 98 ? 2.944 5.965 -11.183 1.00 93.31 98 ALA A C 1
ATOM 716 O O . ALA A 1 98 ? 2.345 6.911 -10.673 1.00 93.31 98 ALA A O 1
ATOM 717 N N . GLY A 1 99 ? 2.513 4.699 -11.089 1.00 95.38 99 GLY A N 1
ATOM 718 C CA . GLY A 1 99 ? 1.291 4.308 -10.373 1.00 95.38 99 GLY A CA 1
ATOM 719 C C . GLY A 1 99 ? 1.319 4.699 -8.893 1.00 95.38 99 GLY A C 1
ATOM 720 O O . GLY A 1 99 ? 0.363 5.282 -8.385 1.00 95.38 99 GLY A O 1
ATOM 721 N N . GLY A 1 100 ? 2.461 4.512 -8.226 1.00 95.44 100 GLY A N 1
ATOM 722 C CA . GLY A 1 100 ? 2.634 4.913 -6.833 1.00 95.44 100 GLY A CA 1
ATOM 723 C C . GLY A 1 100 ? 2.570 6.428 -6.662 1.00 95.44 100 GLY A C 1
ATOM 724 O O . GLY A 1 100 ? 1.788 6.930 -5.860 1.00 95.44 100 GLY A O 1
ATOM 725 N N . LEU A 1 101 ? 3.305 7.193 -7.478 1.00 96.25 101 LEU A N 1
ATOM 726 C CA . LEU A 1 101 ? 3.231 8.663 -7.443 1.00 96.25 101 LEU A CA 1
ATOM 727 C C . LEU A 1 101 ? 1.789 9.166 -7.635 1.00 96.25 101 LEU A C 1
ATOM 729 O O . LEU A 1 101 ? 1.341 10.064 -6.918 1.00 96.25 101 LEU A O 1
ATOM 733 N N . ARG A 1 102 ? 1.052 8.555 -8.569 1.00 97.56 102 ARG A N 1
ATOM 734 C CA . ARG A 1 102 ? -0.360 8.850 -8.833 1.00 97.56 102 ARG A CA 1
ATOM 735 C C . ARG A 1 102 ? -1.228 8.571 -7.6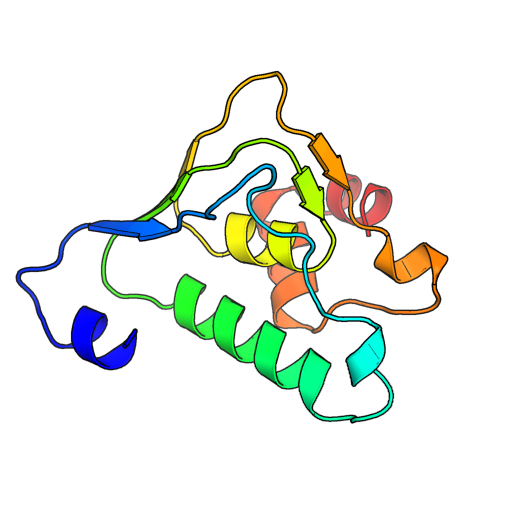04 1.00 97.56 102 ARG A C 1
ATOM 737 O O . ARG A 1 102 ? -1.959 9.466 -7.185 1.00 97.56 102 ARG A O 1
ATOM 744 N N . ARG A 1 103 ? -1.112 7.389 -6.990 1.00 97.81 103 ARG A N 1
ATOM 745 C CA . ARG A 1 103 ? -1.873 7.023 -5.782 1.00 97.81 103 ARG A CA 1
ATOM 746 C C . ARG A 1 103 ? -1.599 7.955 -4.611 1.00 97.81 103 ARG A C 1
ATOM 748 O O . ARG A 1 103 ? -2.540 8.395 -3.955 1.00 97.81 103 ARG A O 1
ATOM 755 N N . PHE A 1 104 ? -0.343 8.314 -4.360 1.00 97.69 104 PHE A N 1
ATOM 756 C CA . PHE A 1 104 ? -0.012 9.262 -3.292 1.00 97.69 104 PHE A CA 1
ATOM 757 C C . PHE A 1 104 ? -0.691 10.619 -3.506 1.00 97.69 104 PHE A C 1
ATOM 759 O O . PHE A 1 104 ? -1.295 11.152 -2.575 1.00 97.69 104 PHE A O 1
ATOM 766 N N . VAL A 1 105 ? -0.648 11.161 -4.725 1.00 98.19 105 VAL A N 1
ATOM 767 C CA . VAL A 1 105 ? -1.305 12.439 -5.038 1.00 98.19 105 VAL A CA 1
ATOM 768 C C . VAL A 1 105 ? -2.827 12.326 -4.934 1.00 98.19 105 VAL A C 1
ATOM 770 O O . VAL A 1 105 ? -3.446 13.183 -4.306 1.00 98.19 105 VAL A O 1
ATOM 773 N N . ASP A 1 106 ? -3.426 11.278 -5.498 1.00 97.81 106 ASP A N 1
ATOM 774 C CA . ASP A 1 106 ? -4.883 11.118 -5.550 1.00 97.81 106 ASP A CA 1
ATOM 775 C C . ASP A 1 106 ? -5.492 10.838 -4.165 1.00 97.81 106 ASP A C 1
ATOM 777 O O . ASP A 1 106 ? -6.588 11.314 -3.866 1.00 97.81 106 ASP A O 1
ATOM 781 N N . ARG A 1 107 ? -4.798 10.086 -3.298 1.00 97.06 107 ARG A N 1
ATOM 782 C CA . ARG A 1 107 ? -5.323 9.676 -1.982 1.00 97.06 107 ARG A CA 1
ATOM 783 C C . ARG A 1 107 ? -4.936 10.621 -0.843 1.00 97.06 107 ARG A C 1
ATOM 785 O O . ARG A 1 107 ? -5.691 10.720 0.121 1.00 97.06 107 ARG A O 1
ATOM 792 N N . LEU A 1 108 ? -3.781 11.289 -0.924 1.00 96.94 108 LEU A N 1
ATOM 793 C CA . LEU A 1 108 ? -3.283 12.182 0.137 1.00 96.94 108 LEU A CA 1
ATOM 794 C C . LEU A 1 108 ? -3.337 13.668 -0.241 1.00 96.94 108 LEU A C 1
ATOM 796 O O . LEU A 1 108 ? -3.189 14.529 0.624 1.00 96.94 108 LEU A O 1
ATOM 800 N N . GLY A 1 109 ? -3.541 13.984 -1.520 1.00 98.31 109 GLY A N 1
ATOM 801 C CA . GLY A 1 109 ? -3.413 15.334 -2.050 1.00 98.31 109 GLY A CA 1
ATOM 802 C C . GLY A 1 109 ? -1.959 15.716 -2.348 1.00 98.31 109 GLY A C 1
ATOM 803 O O . GLY A 1 109 ? -1.003 15.206 -1.762 1.00 98.31 109 GLY A O 1
ATOM 804 N N . LEU A 1 110 ? -1.783 16.670 -3.267 1.00 97.81 110 LEU A N 1
ATOM 805 C CA . LEU A 1 110 ? -0.467 17.053 -3.789 1.00 97.81 110 LEU A CA 1
ATOM 806 C C . LEU A 1 110 ? 0.499 17.572 -2.711 1.00 97.81 110 LEU A C 1
ATOM 808 O O . LEU A 1 110 ? 1.692 17.284 -2.771 1.00 97.81 110 LEU A O 1
ATOM 812 N N . ALA A 1 111 ? 0.006 18.357 -1.750 1.00 98.25 111 ALA A N 1
ATOM 813 C CA . ALA A 1 111 ? 0.848 18.948 -0.710 1.00 98.25 111 ALA A CA 1
ATOM 814 C C . ALA A 1 111 ? 1.459 17.868 0.194 1.00 98.25 111 ALA A C 1
ATOM 816 O O . ALA A 1 111 ? 2.675 17.828 0.369 1.00 98.25 111 ALA A O 1
ATOM 817 N N . THR A 1 112 ? 0.629 16.951 0.694 1.00 97.25 112 THR A N 1
ATOM 818 C CA . THR A 1 112 ? 1.082 15.828 1.519 1.00 97.25 112 THR A CA 1
ATOM 819 C C . THR A 1 112 ? 1.955 14.869 0.719 1.00 97.25 112 THR A C 1
ATOM 821 O O . THR A 1 112 ? 2.993 14.446 1.219 1.00 97.25 112 THR A O 1
ATOM 824 N N . ALA A 1 113 ? 1.604 14.582 -0.539 1.00 97.06 113 ALA A N 1
ATOM 825 C CA . ALA A 1 113 ? 2.426 13.738 -1.403 1.00 97.06 113 ALA A CA 1
ATOM 826 C C . ALA A 1 113 ? 3.855 14.291 -1.559 1.00 97.06 113 ALA A C 1
ATOM 828 O O . ALA A 1 113 ? 4.804 13.543 -1.373 1.00 97.06 113 ALA A O 1
ATOM 829 N N . LYS A 1 114 ? 4.021 15.601 -1.799 1.00 95.19 114 LYS A N 1
ATOM 830 C CA . LYS A 1 114 ? 5.345 16.257 -1.880 1.00 95.19 114 LYS A CA 1
ATOM 831 C C . LYS A 1 114 ? 6.128 16.265 -0.568 1.00 95.19 114 LYS A C 1
ATOM 833 O O . LYS A 1 114 ? 7.341 16.420 -0.591 1.00 95.19 114 LYS A O 1
ATOM 838 N N . GLN A 1 115 ? 5.438 16.219 0.568 1.00 94.31 115 GLN A N 1
ATOM 839 C CA . GLN A 1 115 ? 6.089 16.191 1.875 1.00 94.31 115 GLN A CA 1
ATOM 840 C C . GLN A 1 115 ? 6.607 14.788 2.214 1.00 94.31 115 GLN A C 1
ATOM 842 O O . GLN A 1 115 ? 7.604 14.660 2.921 1.00 94.31 115 GLN A O 1
ATOM 847 N N . VAL A 1 116 ? 5.893 13.750 1.771 1.00 93.56 116 VAL A N 1
ATOM 848 C CA . VAL A 1 116 ? 6.164 12.353 2.138 1.00 93.56 116 VAL A CA 1
ATOM 849 C C . VAL A 1 116 ? 7.092 11.652 1.142 1.00 93.56 116 VAL A C 1
ATOM 851 O O . VAL A 1 116 ? 7.868 10.798 1.570 1.00 93.56 116 VAL A O 1
ATOM 854 N N . LEU A 1 117 ? 6.993 11.976 -0.151 1.00 92.19 117 LEU A N 1
ATOM 855 C CA . LEU A 1 117 ? 7.818 11.416 -1.228 1.00 92.19 117 LEU A CA 1
ATOM 856 C C . LEU A 1 117 ? 9.078 12.248 -1.453 1.00 92.19 117 LEU A C 1
ATOM 858 O O . LEU A 1 117 ? 10.147 11.613 -1.577 1.00 92.19 117 LEU A O 1
#

Secondary structure (DSSP, 8-state):
-HHHHHH-TT--EEEEE--SSSSB--S-GGGTTSTHHHHHHHHHHHHHHT-SSEEEEEE-SEEETHHHHHHHHSSEEEE-TT-EEE--GGGGT----HHHHHHHHHHH-HHHHHHH-